Protein AF-A0A7I7UL52-F1 (afdb_monomer_li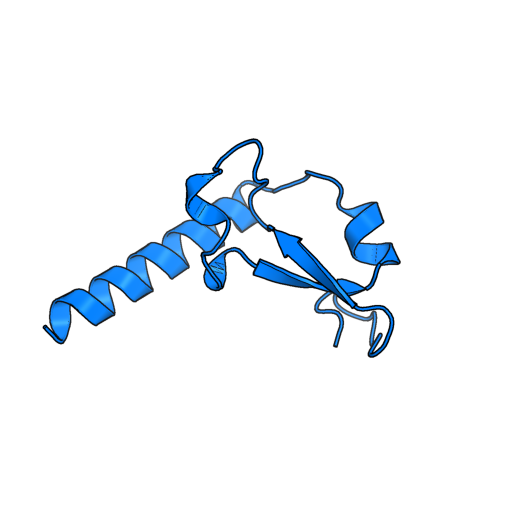te)

Foldseek 3Di:
DAPPPPPPDPPQKDKAQLQDCVRPVVCVPPVLRIDIHHPVVNVVCPNDHDPVSVVSSVVVVVVVVVVVVVVD

Structure (mmCIF, N/CA/C/O backbone):
data_AF-A0A7I7UL52-F1
#
_entry.id   AF-A0A7I7UL52-F1
#
loop_
_atom_site.group_PDB
_atom_site.id
_atom_site.type_symbol
_atom_site.label_atom_id
_atom_site.label_alt_id
_atom_site.label_comp_id
_atom_site.label_asym_id
_atom_site.label_entity_id
_atom_site.label_seq_id
_atom_site.pdbx_PDB_ins_code
_atom_site.Cartn_x
_atom_site.Cartn_y
_atom_site.Cartn_z
_atom_site.occupancy
_atom_site.B_iso_or_equiv
_atom_site.auth_seq_id
_atom_site.auth_comp_id
_atom_site.auth_asym_id
_atom_site.auth_atom_id
_atom_site.pdbx_PDB_model_num
ATOM 1 N N . MET A 1 1 ? -2.889 -2.786 13.363 1.00 90.94 1 MET A N 1
ATOM 2 C CA . MET A 1 1 ? -3.526 -1.497 13.712 1.00 90.94 1 MET A CA 1
ATOM 3 C C . MET A 1 1 ? -3.746 -0.746 12.415 1.00 90.94 1 MET A C 1
ATOM 5 O O . MET A 1 1 ? -2.933 -0.924 11.520 1.00 90.94 1 MET A O 1
ATOM 9 N N . CYS A 1 2 ? -4.819 0.033 12.298 1.00 96.38 2 CYS A N 1
ATOM 10 C CA . CYS A 1 2 ? -5.043 0.906 11.148 1.00 96.38 2 CYS A CA 1
ATOM 11 C C . CYS A 1 2 ? -3.835 1.832 10.940 1.00 96.38 2 CYS A C 1
ATOM 13 O O . CYS A 1 2 ? -3.425 2.518 11.875 1.00 96.38 2 CYS A O 1
ATOM 15 N N . GLU A 1 3 ? -3.295 1.850 9.724 1.00 95.94 3 GLU A N 1
ATOM 16 C CA . GLU A 1 3 ? -2.083 2.593 9.359 1.00 95.94 3 GLU A CA 1
ATOM 17 C C . GLU A 1 3 ? -2.331 4.092 9.148 1.00 95.94 3 GLU A C 1
ATOM 19 O O . GLU A 1 3 ? -1.387 4.878 9.160 1.00 95.94 3 GLU A O 1
ATOM 24 N N . GLN A 1 4 ? -3.597 4.518 9.033 1.00 94.88 4 GLN A N 1
ATOM 25 C CA . GLN A 1 4 ? -3.938 5.939 9.021 1.00 94.88 4 GLN A CA 1
ATOM 26 C C . GLN A 1 4 ? -3.476 6.622 10.316 1.00 94.88 4 GLN A C 1
ATOM 28 O O . GLN A 1 4 ? -3.901 6.257 11.421 1.00 94.88 4 GLN A O 1
ATOM 33 N N . LEU A 1 5 ? -2.647 7.657 10.158 1.00 93.50 5 LEU A N 1
ATOM 34 C CA . LEU A 1 5 ? -2.071 8.418 11.261 1.00 93.50 5 LEU A CA 1
ATOM 35 C C . LEU A 1 5 ? -3.168 8.956 12.194 1.00 93.50 5 LEU A C 1
ATOM 37 O O . LEU A 1 5 ? -4.140 9.565 11.750 1.00 93.50 5 LEU A O 1
ATOM 41 N N . GLY A 1 6 ? -3.011 8.715 13.497 1.00 94.31 6 GLY A N 1
ATOM 42 C CA . GLY A 1 6 ? -3.950 9.170 14.527 1.00 94.31 6 GLY A CA 1
ATOM 43 C C . GLY A 1 6 ? -5.218 8.321 14.693 1.00 94.31 6 GLY A C 1
ATOM 44 O O . GLY A 1 6 ? -6.017 8.622 15.573 1.00 94.31 6 GLY A O 1
ATOM 45 N N . CYS A 1 7 ? -5.420 7.251 13.910 1.00 95.25 7 CYS A N 1
ATOM 46 C CA . CYS A 1 7 ? -6.616 6.412 14.045 1.00 95.25 7 CYS A CA 1
ATOM 47 C C . CYS A 1 7 ? -6.589 5.504 15.282 1.00 95.25 7 CYS A C 1
ATOM 49 O O . CYS A 1 7 ? -7.587 5.406 15.992 1.00 95.25 7 CYS A O 1
ATOM 51 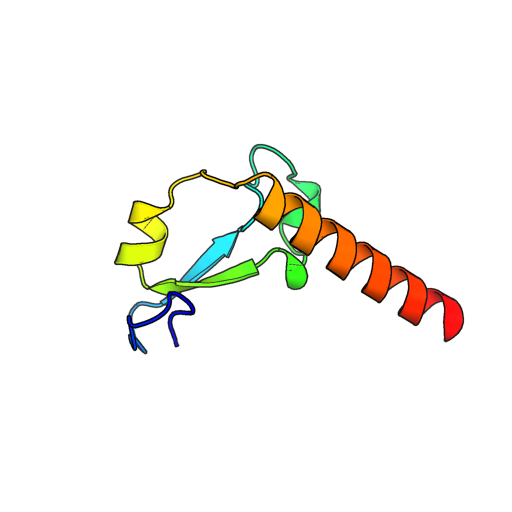N N . GLY A 1 8 ? -5.499 4.759 15.487 1.00 95.19 8 GLY A N 1
ATOM 52 C CA . GLY A 1 8 ? -5.358 3.812 16.602 1.00 95.19 8 GLY A CA 1
ATOM 53 C C . GLY A 1 8 ? -6.286 2.585 16.576 1.00 95.19 8 GLY A C 1
ATOM 54 O O . GLY A 1 8 ? -6.208 1.758 17.479 1.00 95.19 8 GLY A O 1
ATOM 55 N N . ALA A 1 9 ? -7.152 2.421 15.569 1.00 97.06 9 ALA A N 1
ATOM 56 C CA . ALA A 1 9 ? -8.087 1.297 15.520 1.00 97.06 9 ALA A CA 1
ATOM 57 C C . ALA A 1 9 ? -7.356 -0.053 15.421 1.00 97.06 9 ALA A C 1
ATOM 59 O O . ALA A 1 9 ? -6.457 -0.241 14.593 1.00 97.06 9 ALA A O 1
ATOM 60 N N . THR A 1 10 ? -7.767 -1.009 16.250 1.00 97.12 10 THR A N 1
ATOM 61 C CA . THR A 1 10 ? -7.216 -2.375 16.301 1.00 97.12 10 THR A CA 1
ATOM 62 C C . THR A 1 10 ? -8.229 -3.450 15.911 1.00 97.12 10 THR A C 1
ATOM 64 O O . THR A 1 10 ? -7.852 -4.608 15.755 1.00 97.12 10 THR A O 1
ATOM 67 N N . THR A 1 11 ? -9.490 -3.072 15.710 1.00 97.00 11 THR A N 1
ATOM 68 C CA . THR A 1 11 ? -10.604 -3.949 15.337 1.00 97.00 11 THR A CA 1
ATOM 69 C C . THR A 1 11 ? -11.237 -3.484 14.026 1.00 97.00 11 THR A C 1
ATOM 71 O O . THR A 1 11 ? -10.990 -2.363 13.579 1.00 97.00 11 THR A O 1
ATOM 74 N N . ASP A 1 12 ? -12.024 -4.367 13.399 1.00 96.94 12 ASP A N 1
ATOM 75 C CA . ASP A 1 12 ? -12.668 -4.139 12.092 1.00 96.94 12 ASP A CA 1
ATOM 76 C C . ASP A 1 12 ? -11.691 -3.588 11.038 1.00 96.94 12 ASP A C 1
ATOM 78 O O . ASP A 1 12 ? -11.890 -2.539 10.412 1.00 96.94 12 ASP A O 1
ATOM 82 N N . LEU A 1 13 ? -10.568 -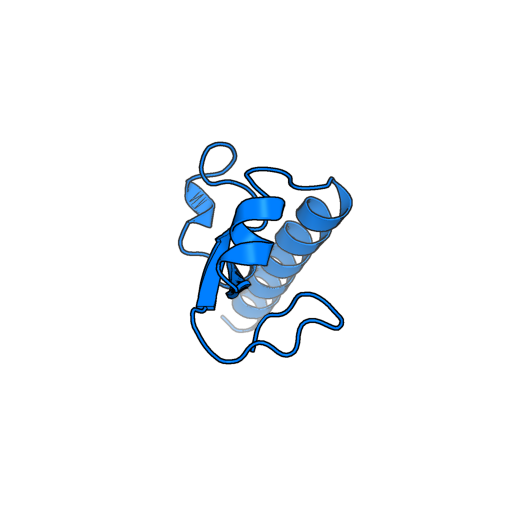4.299 10.920 1.00 97.69 13 LEU A N 1
ATOM 83 C CA . LEU A 1 13 ? -9.503 -3.997 9.981 1.00 97.69 13 LEU A CA 1
ATOM 84 C C . LEU A 1 13 ? -9.772 -4.678 8.639 1.00 97.69 13 LEU A C 1
ATOM 86 O O . LEU A 1 13 ? -10.219 -5.822 8.578 1.00 97.69 13 LEU A O 1
ATOM 90 N N . THR A 1 14 ? -9.449 -3.969 7.571 1.00 96.75 14 THR A N 1
ATOM 91 C CA . THR A 1 14 ? -9.518 -4.410 6.185 1.00 96.75 14 THR A CA 1
ATOM 92 C C . THR A 1 14 ? -8.162 -4.198 5.525 1.00 96.75 14 THR A C 1
ATOM 94 O O . THR A 1 14 ? -7.375 -3.347 5.949 1.00 96.75 14 THR A O 1
ATOM 97 N N . VAL A 1 15 ? -7.891 -4.968 4.476 1.00 95.81 15 VAL A N 1
ATOM 98 C CA . VAL A 1 15 ? -6.738 -4.728 3.605 1.00 95.81 15 VAL A CA 1
ATOM 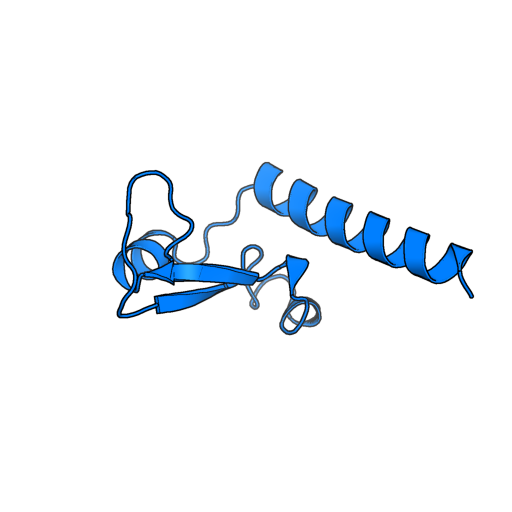99 C C . VAL A 1 15 ? -7.173 -3.785 2.491 1.00 95.81 15 VAL A C 1
ATOM 101 O O . VAL A 1 15 ? -8.202 -4.014 1.861 1.00 95.81 15 VAL A O 1
ATOM 104 N N . ASP A 1 16 ? -6.394 -2.732 2.298 1.00 95.94 16 ASP A N 1
ATOM 105 C CA . ASP A 1 16 ? -6.528 -1.741 1.237 1.00 95.94 16 ASP A CA 1
ATOM 106 C C . ASP A 1 16 ? -5.433 -1.967 0.192 1.00 95.94 16 ASP A C 1
ATOM 108 O O . ASP A 1 16 ? -4.279 -2.226 0.554 1.00 95.94 16 ASP A O 1
ATOM 112 N N . HIS A 1 17 ? -5.787 -1.844 -1.086 1.00 97.31 17 HIS A N 1
ATOM 113 C CA . HIS A 1 17 ? -4.827 -1.821 -2.187 1.00 97.31 17 HIS A CA 1
ATOM 114 C C . HIS A 1 17 ? -4.464 -0.367 -2.473 1.00 97.31 17 HIS A C 1
ATOM 116 O O . HIS A 1 17 ? -5.317 0.420 -2.873 1.00 97.31 17 HIS A O 1
ATOM 122 N N . ILE A 1 18 ? -3.194 -0.008 -2.268 1.00 97.38 18 ILE A N 1
ATOM 123 C CA . ILE A 1 18 ? -2.720 1.371 -2.426 1.00 97.38 18 ILE A CA 1
ATOM 124 C C . ILE A 1 18 ? -2.940 1.832 -3.869 1.00 97.38 18 ILE A C 1
ATOM 126 O O . ILE A 1 18 ? -3.565 2.875 -4.059 1.00 97.38 18 ILE A O 1
ATOM 130 N N . ILE A 1 19 ? -2.467 1.045 -4.843 1.00 97.62 19 ILE A N 1
ATOM 131 C CA . ILE A 1 19 ? -2.816 1.144 -6.265 1.00 97.62 19 ILE A CA 1
ATOM 132 C C . ILE A 1 19 ? -4.053 0.262 -6.514 1.00 97.62 19 ILE A C 1
ATOM 134 O O . ILE A 1 19 ? -3.983 -0.944 -6.232 1.00 97.62 19 ILE A O 1
ATOM 138 N N . PRO A 1 20 ? -5.161 0.810 -7.051 1.00 96.75 20 PRO A N 1
ATOM 139 C CA . PRO A 1 20 ? -6.402 0.073 -7.260 1.00 96.75 20 PRO A CA 1
ATOM 140 C C . PRO A 1 20 ? -6.244 -1.125 -8.197 1.00 96.75 20 PRO A C 1
ATOM 142 O O . PRO A 1 20 ? -5.548 -1.070 -9.212 1.00 96.75 20 PRO A O 1
ATOM 145 N N . LEU A 1 21 ? -6.986 -2.199 -7.916 1.00 95.19 21 LEU A N 1
ATOM 146 C CA . LEU A 1 21 ? -7.006 -3.399 -8.764 1.00 95.19 21 LEU A CA 1
ATOM 147 C C . LEU A 1 21 ? -7.548 -3.139 -10.171 1.00 95.19 21 LEU A C 1
ATOM 149 O O . LEU A 1 21 ? -7.208 -3.865 -11.097 1.00 95.19 21 LEU A O 1
ATOM 153 N N . THR A 1 22 ? -8.403 -2.130 -10.330 1.00 95.19 22 THR A N 1
ATOM 154 C CA . THR A 1 22 ? -8.919 -1.690 -11.632 1.00 95.19 22 THR A CA 1
ATOM 155 C C . THR A 1 22 ? -7.833 -1.079 -12.512 1.00 95.19 22 THR A C 1
ATOM 157 O O . THR A 1 22 ? -7.962 -1.112 -13.732 1.00 95.19 22 THR A O 1
ATOM 160 N N . GLU A 1 23 ? -6.768 -0.549 -11.909 1.00 95.25 23 GLU A N 1
ATOM 161 C CA . GLU A 1 23 ? -5.634 0.042 -12.612 1.00 95.25 23 GLU A CA 1
ATOM 162 C C . GLU A 1 23 ? -4.496 -0.965 -12.824 1.00 95.25 23 GLU A C 1
ATOM 164 O O . GLU A 1 23 ? -3.892 -1.001 -13.894 1.00 95.25 23 GLU A O 1
ATOM 169 N N . SER A 1 24 ? -4.196 -1.794 -11.819 1.00 95.69 24 SER A N 1
ATOM 170 C CA . SER A 1 24 ? -3.088 -2.760 -11.880 1.00 95.69 24 SER A CA 1
ATOM 171 C C . SER A 1 24 ? -3.463 -4.102 -11.235 1.00 95.69 24 SER A C 1
ATOM 173 O O . SER A 1 24 ? -3.054 -4.391 -10.101 1.00 95.69 24 SER A O 1
ATOM 175 N N . PRO A 1 25 ? -4.238 -4.955 -11.934 1.00 96.75 25 PRO A N 1
ATOM 176 C CA . PRO A 1 25 ? -4.656 -6.266 -11.432 1.00 96.75 25 PRO A CA 1
ATOM 177 C C . PRO A 1 25 ? -3.484 -7.176 -11.036 1.00 96.75 25 PRO A C 1
ATOM 179 O O . PRO A 1 25 ? -3.598 -8.003 -10.132 1.00 96.75 25 PRO A O 1
ATOM 182 N N . GLU A 1 26 ? -2.333 -7.025 -11.687 1.00 97.12 26 GLU A N 1
ATOM 183 C CA . GLU A 1 26 ? -1.115 -7.788 -11.422 1.00 97.12 26 GLU A CA 1
ATOM 184 C C . GLU A 1 26 ? -0.525 -7.536 -10.025 1.00 97.12 26 GLU A C 1
ATOM 186 O O . GLU A 1 26 ? 0.256 -8.351 -9.529 1.00 97.12 26 GLU A O 1
ATOM 191 N N . LEU A 1 27 ? -0.912 -6.437 -9.367 1.00 97.06 27 LEU A N 1
ATOM 192 C CA . LEU A 1 27 ? -0.475 -6.086 -8.016 1.00 97.06 27 LEU A CA 1
ATOM 193 C C . LEU A 1 27 ? -1.404 -6.628 -6.920 1.00 97.06 27 LEU A C 1
ATOM 195 O O . LEU A 1 27 ? -1.165 -6.360 -5.742 1.00 97.06 27 LEU A O 1
ATOM 199 N N . ALA A 1 28 ? -2.428 -7.419 -7.264 1.00 96.50 28 ALA A N 1
ATOM 200 C CA . ALA A 1 28 ? -3.436 -7.900 -6.313 1.00 96.50 28 ALA A CA 1
ATOM 201 C C . ALA A 1 28 ? -2.864 -8.653 -5.103 1.00 96.50 28 ALA A C 1
ATOM 203 O O . ALA A 1 28 ? -3.415 -8.585 -4.002 1.00 96.50 28 ALA A O 1
ATOM 204 N N . HIS A 1 29 ? -1.757 -9.364 -5.314 1.00 95.69 29 HIS A N 1
ATOM 205 C CA . HIS A 1 29 ? -1.086 -10.173 -4.298 1.00 95.69 29 HIS A CA 1
ATOM 206 C C . HIS A 1 29 ? 0.286 -9.630 -3.910 1.00 95.69 29 HIS A C 1
ATOM 208 O O . HIS A 1 29 ? 1.057 -10.338 -3.267 1.00 95.69 29 HIS A O 1
ATOM 214 N N . GLU A 1 30 ? 0.621 -8.405 -4.311 1.00 97.62 30 GLU A N 1
ATOM 215 C CA . GLU A 1 30 ? 1.880 -7.775 -3.944 1.00 97.62 30 GLU A CA 1
ATOM 216 C C . GLU A 1 30 ? 1.761 -7.180 -2.535 1.00 97.62 30 GLU A C 1
ATOM 218 O O . GLU A 1 30 ? 1.087 -6.166 -2.376 1.00 97.62 30 GLU A O 1
ATOM 223 N N . PRO A 1 31 ? 2.429 -7.734 -1.499 1.00 97.00 31 PRO A N 1
ATOM 224 C CA . PRO A 1 31 ? 2.266 -7.221 -0.140 1.00 97.00 31 PRO A CA 1
ATOM 225 C C . PRO A 1 31 ? 2.718 -5.767 0.013 1.00 97.00 31 PRO A C 1
ATOM 227 O O . PRO A 1 31 ? 2.250 -5.085 0.911 1.00 97.00 31 PRO A O 1
ATOM 230 N N . LEU A 1 32 ? 3.611 -5.288 -0.862 1.00 98.00 32 LEU A N 1
ATOM 231 C CA . LEU A 1 32 ? 4.039 -3.887 -0.886 1.00 98.00 32 LEU A CA 1
ATOM 232 C C . LEU A 1 32 ? 2.986 -2.928 -1.468 1.00 98.00 32 LEU A C 1
ATOM 234 O O . LEU A 1 32 ? 3.127 -1.724 -1.294 1.00 98.00 32 LEU A O 1
ATOM 238 N N . ASN A 1 33 ? 1.955 -3.443 -2.145 1.00 98.25 33 ASN A N 1
ATOM 239 C CA . ASN A 1 33 ? 0.791 -2.678 -2.595 1.00 98.25 33 ASN A CA 1
ATOM 240 C C . ASN A 1 33 ? -0.374 -2.747 -1.589 1.00 98.25 33 ASN A C 1
ATOM 242 O O . ASN A 1 33 ? -1.430 -2.171 -1.826 1.00 98.25 33 ASN A O 1
ATOM 246 N N . CYS A 1 34 ? -0.213 -3.466 -0.478 1.00 97.38 34 CYS A N 1
ATOM 247 C CA . CYS A 1 34 ? -1.261 -3.657 0.514 1.00 97.38 34 CYS A CA 1
ATOM 248 C C . CYS A 1 34 ? -0.946 -2.873 1.788 1.00 97.38 34 CYS A C 1
ATOM 250 O O . CYS A 1 34 ? 0.196 -2.855 2.245 1.00 97.38 34 CYS A O 1
ATOM 252 N N . ARG A 1 35 ? -1.977 -2.305 2.413 1.00 95.62 35 ARG A N 1
ATOM 253 C CA . ARG A 1 35 ? -1.895 -1.727 3.762 1.00 95.62 35 ARG A CA 1
ATOM 254 C C . ARG A 1 35 ? -3.117 -2.080 4.595 1.00 95.62 35 ARG A C 1
ATOM 256 O O . ARG A 1 35 ? -4.167 -2.429 4.060 1.00 95.62 35 ARG A O 1
ATOM 263 N N . VAL A 1 36 ? -2.993 -1.998 5.914 1.00 97.06 36 VAL A N 1
ATOM 264 C CA . VAL A 1 36 ? -4.081 -2.311 6.844 1.00 97.06 36 VAL A CA 1
ATOM 265 C C . VAL A 1 36 ? -4.778 -1.032 7.294 1.00 97.06 36 VAL A C 1
ATOM 267 O O . VAL A 1 36 ? -4.190 -0.195 7.975 1.00 97.06 36 VAL A O 1
ATOM 270 N N . LEU A 1 37 ? -6.068 -0.903 6.998 1.00 97.31 37 LEU A N 1
ATOM 271 C CA . LEU A 1 37 ? -6.909 0.212 7.443 1.00 97.31 37 LEU A CA 1
ATOM 272 C C . LEU A 1 37 ? -8.100 -0.298 8.250 1.00 97.31 37 LEU A C 1
ATOM 274 O O . LEU A 1 37 ? -8.463 -1.462 8.161 1.00 97.31 37 LEU A O 1
ATOM 278 N N . CYS A 1 38 ? -8.734 0.555 9.054 1.00 97.81 38 CYS A N 1
ATOM 279 C CA . CYS A 1 38 ? -10.070 0.235 9.555 1.00 97.81 38 CYS A CA 1
ATOM 280 C C . CYS A 1 38 ? -11.106 0.445 8.447 1.00 97.81 38 CYS A C 1
ATOM 282 O O . CYS A 1 38 ? -10.893 1.253 7.537 1.00 97.81 38 CYS A O 1
ATOM 284 N N . ARG A 1 39 ? -12.266 -0.209 8.564 1.00 96.50 39 ARG A N 1
ATOM 285 C CA . ARG A 1 39 ? -13.355 -0.103 7.579 1.00 96.50 39 ARG A CA 1
ATOM 286 C C . ARG A 1 39 ? -13.722 1.341 7.220 1.00 96.50 39 ARG A C 1
ATOM 288 O O . ARG A 1 39 ? -13.949 1.633 6.051 1.00 96.50 39 ARG A O 1
ATOM 295 N N . ARG A 1 40 ? -13.739 2.254 8.201 1.00 96.62 40 ARG A N 1
ATOM 296 C CA . ARG A 1 40 ? -14.023 3.686 7.984 1.00 96.62 40 ARG A CA 1
ATOM 297 C C . ARG A 1 40 ? -12.987 4.350 7.076 1.00 96.62 40 ARG A C 1
ATOM 299 O O . ARG A 1 40 ? -13.373 5.011 6.121 1.00 96.62 40 ARG A O 1
ATOM 306 N N . HIS A 1 41 ? -11.697 4.206 7.379 1.00 96.44 41 HIS A N 1
ATOM 307 C CA . HIS A 1 41 ? -10.642 4.839 6.581 1.00 96.44 41 HIS A CA 1
ATOM 308 C C . HIS A 1 41 ? -10.530 4.212 5.196 1.00 96.44 41 HIS A C 1
ATOM 310 O O . HIS A 1 41 ? -10.366 4.940 4.223 1.00 96.44 41 HIS A O 1
ATOM 316 N N . ASN A 1 42 ? -10.713 2.893 5.103 1.00 95.94 42 ASN A N 1
ATOM 317 C CA . ASN A 1 42 ? -10.775 2.209 3.819 1.00 95.94 42 ASN A CA 1
ATOM 318 C C . ASN A 1 42 ? -11.922 2.754 2.951 1.00 95.94 42 ASN A C 1
ATOM 320 O O . ASN A 1 42 ? -11.721 3.138 1.805 1.00 95.94 42 ASN A O 1
ATOM 324 N N . ALA A 1 43 ? -13.119 2.896 3.530 1.00 94.75 43 ALA A N 1
ATOM 325 C CA . ALA A 1 43 ? -14.264 3.471 2.831 1.00 94.75 43 ALA A CA 1
ATOM 326 C C . ALA A 1 43 ? -14.067 4.950 2.456 1.00 94.75 43 ALA A C 1
ATOM 328 O O . ALA A 1 43 ? -14.593 5.386 1.442 1.00 94.75 43 ALA A O 1
ATOM 329 N N . MET A 1 44 ? -13.326 5.741 3.235 1.00 94.44 44 MET A N 1
ATOM 330 C CA . MET A 1 44 ? -13.041 7.137 2.874 1.00 94.44 44 MET A CA 1
ATOM 331 C C . MET A 1 44 ? -12.072 7.259 1.695 1.00 94.44 44 MET A C 1
ATOM 333 O O . MET A 1 44 ? -12.170 8.221 0.940 1.00 94.44 44 MET A O 1
ATOM 337 N N . ARG A 1 45 ? -11.137 6.315 1.548 1.00 92.25 45 ARG A N 1
ATOM 338 C CA . ARG A 1 45 ? -10.136 6.341 0.478 1.0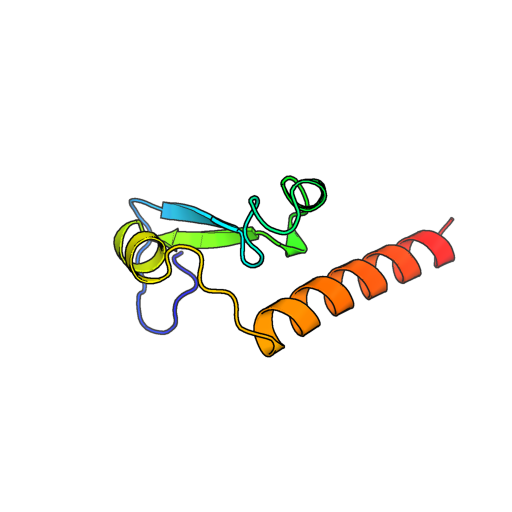0 92.25 45 ARG A CA 1
ATOM 339 C C . ARG A 1 45 ? -10.724 5.990 -0.889 1.00 92.25 45 ARG A C 1
ATOM 341 O O . ARG A 1 45 ? -10.272 6.550 -1.879 1.00 92.25 45 ARG A O 1
ATOM 348 N N . GLN A 1 46 ? -11.720 5.100 -0.935 1.00 89.81 46 GLN A N 1
ATOM 349 C CA . GLN A 1 46 ? -12.267 4.577 -2.195 1.00 89.81 46 GLN A CA 1
ATOM 350 C C . GLN A 1 46 ? -11.133 4.023 -3.084 1.00 89.81 46 GLN A C 1
ATOM 352 O O . GLN A 1 46 ? -10.281 3.288 -2.592 1.00 89.81 46 GLN A O 1
ATOM 357 N N . ASP A 1 47 ? -11.110 4.374 -4.365 1.00 89.25 47 ASP A N 1
ATOM 358 C CA . ASP A 1 47 ? -10.087 4.015 -5.347 1.00 89.25 47 ASP A CA 1
ATOM 359 C C . ASP A 1 47 ? -9.044 5.129 -5.561 1.00 89.25 47 ASP A C 1
ATOM 361 O O . ASP A 1 47 ? -8.294 5.114 -6.537 1.00 89.25 47 ASP A O 1
ATOM 365 N N . HIS A 1 48 ? -8.956 6.102 -4.648 1.00 93.19 48 HIS A N 1
ATOM 366 C CA . HIS A 1 48 ? -8.008 7.202 -4.777 1.00 93.19 48 HIS A CA 1
ATOM 367 C C . HIS A 1 48 ? -6.580 6.765 -4.435 1.00 93.19 48 HIS A C 1
ATOM 369 O O . HIS A 1 48 ? -6.262 6.470 -3.281 1.00 93.19 48 HIS A O 1
ATOM 375 N N . CYS A 1 49 ? -5.704 6.813 -5.437 1.00 95.62 49 CYS A N 1
ATOM 376 C CA . CYS A 1 49 ? -4.259 6.651 -5.313 1.00 95.62 49 CYS A CA 1
ATOM 377 C C . CYS A 1 49 ? -3.570 7.909 -5.841 1.00 95.62 49 CYS A C 1
ATOM 379 O O . CYS A 1 49 ? -3.830 8.315 -6.976 1.00 95.62 49 CYS A O 1
ATOM 381 N N . THR A 1 50 ? -2.728 8.541 -5.020 1.00 95.88 50 THR A N 1
ATOM 382 C CA . THR A 1 50 ? -1.931 9.687 -5.481 1.00 95.88 50 THR A CA 1
ATOM 383 C C . THR A 1 50 ? -0.713 9.222 -6.273 1.00 95.88 50 THR A C 1
ATOM 385 O O . THR A 1 50 ? -0.263 8.080 -6.139 1.00 95.88 50 THR A O 1
ATOM 388 N N . ASP A 1 51 ? -0.144 10.113 -7.082 1.00 96.94 51 ASP A N 1
ATOM 389 C CA . ASP A 1 51 ? 1.066 9.804 -7.845 1.00 96.94 51 ASP A CA 1
ATOM 390 C C . ASP A 1 51 ? 2.257 9.506 -6.923 1.00 96.94 51 ASP A C 1
ATOM 392 O O . ASP A 1 51 ? 3.048 8.609 -7.209 1.00 96.94 51 ASP A O 1
ATOM 396 N N . GLU A 1 52 ? 2.344 10.171 -5.767 1.00 97.31 52 GLU A N 1
ATOM 397 C CA . GLU A 1 52 ? 3.380 9.900 -4.767 1.00 97.31 52 GLU A CA 1
ATOM 398 C C . GLU A 1 52 ? 3.218 8.512 -4.136 1.00 97.31 52 GLU A C 1
ATOM 400 O O . GLU A 1 52 ? 4.200 7.791 -3.950 1.00 97.31 52 GLU A O 1
ATOM 405 N N . GLU A 1 53 ? 1.983 8.107 -3.816 1.00 96.88 53 GLU A N 1
ATOM 406 C CA . GLU A 1 53 ? 1.703 6.762 -3.305 1.00 96.88 53 GLU A CA 1
ATOM 407 C C . GLU A 1 53 ? 2.072 5.697 -4.344 1.00 96.88 53 GLU A C 1
ATOM 409 O O . GLU A 1 53 ? 2.709 4.691 -4.016 1.00 96.88 53 GLU A O 1
ATOM 414 N N . ARG A 1 54 ? 1.720 5.943 -5.608 1.00 97.75 54 ARG A N 1
ATOM 415 C CA . ARG A 1 54 ? 2.047 5.070 -6.734 1.00 97.75 54 ARG A CA 1
ATOM 416 C C . ARG A 1 54 ? 3.553 4.921 -6.910 1.00 97.75 54 ARG A C 1
ATOM 418 O O . ARG A 1 54 ? 4.053 3.796 -6.982 1.00 97.75 54 ARG A O 1
ATOM 425 N N . GLU A 1 55 ? 4.281 6.032 -6.956 1.00 98.12 55 GLU A N 1
ATOM 426 C CA . GLU A 1 55 ? 5.736 6.030 -7.093 1.00 98.12 55 GLU A CA 1
ATOM 427 C C . GLU A 1 55 ? 6.391 5.261 -5.939 1.00 98.12 55 GLU A C 1
ATOM 429 O O . GLU A 1 55 ? 7.234 4.390 -6.176 1.00 98.12 55 GLU A O 1
ATOM 434 N N . ALA A 1 56 ? 5.950 5.501 -4.701 1.00 98.00 56 ALA A N 1
ATOM 435 C CA . ALA A 1 56 ? 6.475 4.823 -3.521 1.00 98.00 56 ALA A CA 1
ATOM 436 C C . ALA A 1 56 ? 6.290 3.295 -3.589 1.00 98.00 56 ALA A C 1
ATOM 438 O O . ALA A 1 56 ? 7.236 2.545 -3.320 1.00 98.00 56 ALA A O 1
ATOM 439 N N . VAL A 1 57 ? 5.104 2.820 -3.991 1.00 98.12 57 VAL A N 1
ATOM 440 C CA . VAL A 1 57 ? 4.816 1.384 -4.148 1.00 98.12 57 VAL A CA 1
ATOM 441 C C . VAL A 1 57 ? 5.704 0.765 -5.226 1.00 98.12 57 VAL A C 1
ATOM 443 O O . VAL A 1 57 ? 6.385 -0.237 -4.980 1.00 98.12 57 VAL A O 1
ATOM 446 N N . LEU A 1 58 ? 5.749 1.369 -6.415 1.00 98.19 58 LEU A N 1
ATOM 447 C CA . LEU A 1 58 ? 6.518 0.838 -7.542 1.00 98.19 58 LEU A CA 1
ATOM 448 C C . LEU A 1 58 ? 8.023 0.817 -7.244 1.00 98.19 58 LEU A C 1
ATOM 450 O O . LEU A 1 58 ? 8.692 -0.190 -7.508 1.00 98.19 58 LEU A O 1
ATOM 454 N N . ALA A 1 59 ? 8.547 1.875 -6.621 1.00 98.38 59 ALA A N 1
ATOM 455 C CA . ALA A 1 59 ? 9.939 1.948 -6.193 1.00 98.38 59 ALA A CA 1
ATOM 456 C C . ALA A 1 59 ? 10.274 0.860 -5.159 1.00 98.38 59 ALA A C 1
ATOM 458 O O . ALA A 1 59 ? 11.293 0.172 -5.286 1.00 98.38 59 ALA A O 1
ATOM 459 N N . ALA A 1 60 ? 9.404 0.635 -4.168 1.00 98.25 60 ALA A N 1
ATOM 460 C CA . ALA A 1 60 ? 9.596 -0.408 -3.162 1.00 98.25 60 ALA A CA 1
ATOM 461 C C . ALA A 1 60 ? 9.613 -1.816 -3.783 1.00 98.25 60 ALA A C 1
ATOM 463 O O . ALA A 1 60 ? 10.473 -2.644 -3.445 1.00 98.25 60 ALA A O 1
ATOM 464 N N . ILE A 1 61 ? 8.704 -2.089 -4.725 1.00 98.12 61 ILE A N 1
ATOM 465 C CA . ILE A 1 61 ? 8.639 -3.363 -5.454 1.00 98.12 61 ILE A CA 1
ATOM 466 C C . ILE A 1 61 ? 9.912 -3.573 -6.275 1.00 98.12 61 ILE A C 1
ATOM 468 O O . ILE A 1 61 ? 10.525 -4.645 -6.195 1.00 98.12 61 ILE A O 1
ATOM 472 N N . ALA A 1 62 ? 10.336 -2.559 -7.034 1.00 98.00 62 ALA A N 1
ATOM 473 C CA . ALA A 1 62 ? 11.549 -2.605 -7.843 1.00 98.00 62 ALA A CA 1
ATOM 474 C C . ALA A 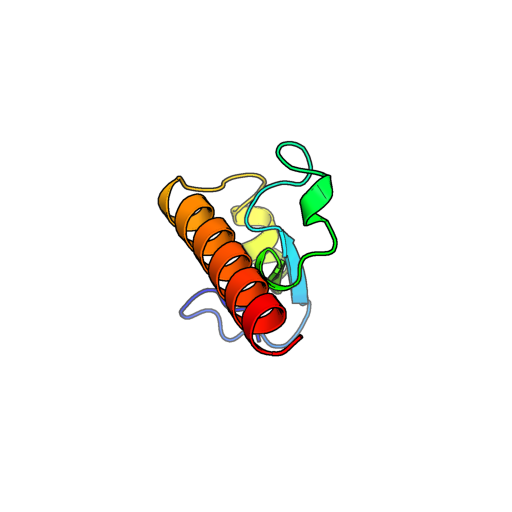1 62 ? 12.791 -2.862 -6.975 1.00 98.00 62 ALA A C 1
ATOM 476 O O . ALA A 1 62 ? 13.569 -3.776 -7.260 1.00 98.00 62 ALA A O 1
ATOM 477 N N . ALA A 1 63 ? 12.933 -2.145 -5.856 1.00 98.06 63 ALA A N 1
ATOM 478 C CA . ALA A 1 63 ? 14.031 -2.339 -4.914 1.00 98.06 63 ALA A CA 1
ATOM 479 C C . ALA A 1 63 ? 14.043 -3.759 -4.322 1.00 98.06 63 ALA A C 1
ATOM 481 O O . ALA A 1 63 ? 15.100 -4.389 -4.228 1.00 98.06 63 ALA A O 1
ATOM 482 N N . ARG A 1 64 ? 12.876 -4.314 -3.961 1.00 97.56 64 ARG A N 1
ATOM 483 C CA . ARG A 1 64 ? 12.779 -5.698 -3.470 1.00 97.56 64 ARG A CA 1
ATOM 484 C C . ARG A 1 64 ? 13.187 -6.710 -4.542 1.00 97.56 64 ARG A C 1
ATOM 486 O O . ARG A 1 64 ? 13.918 -7.649 -4.223 1.00 97.56 64 ARG A O 1
ATOM 493 N N . LYS A 1 65 ? 12.739 -6.530 -5.790 1.00 96.19 65 LYS A N 1
ATOM 494 C CA . LYS A 1 65 ? 13.118 -7.389 -6.927 1.00 96.19 65 LYS A CA 1
ATOM 495 C C . LYS A 1 65 ? 14.630 -7.342 -7.173 1.00 96.19 65 LYS A C 1
ATOM 497 O O . LYS A 1 65 ? 15.255 -8.396 -7.246 1.00 96.19 65 LYS A O 1
ATOM 502 N N . ALA A 1 66 ? 15.227 -6.150 -7.185 1.00 96.81 66 ALA A N 1
ATOM 503 C CA . ALA A 1 66 ? 16.669 -5.970 -7.355 1.00 96.81 66 ALA A CA 1
ATOM 504 C C . ALA A 1 66 ? 17.485 -6.653 -6.243 1.00 96.81 66 ALA A C 1
ATOM 506 O O . ALA A 1 66 ? 18.480 -7.317 -6.527 1.00 96.81 66 ALA A O 1
ATOM 507 N N . ARG A 1 67 ? 17.050 -6.550 -4.977 1.00 96.56 67 ARG A N 1
ATOM 508 C CA . ARG A 1 67 ? 17.698 -7.260 -3.860 1.00 96.56 67 ARG A CA 1
ATOM 509 C C . ARG A 1 67 ? 17.650 -8.776 -4.035 1.00 96.56 67 ARG A C 1
ATOM 511 O O . ARG A 1 67 ? 18.664 -9.423 -3.817 1.00 96.56 67 ARG A O 1
ATOM 518 N N . ARG A 1 68 ? 16.506 -9.337 -4.445 1.00 95.25 68 ARG A N 1
ATOM 519 C CA . ARG A 1 68 ? 16.369 -10.785 -4.688 1.00 95.25 68 ARG A CA 1
ATOM 520 C C . ARG A 1 68 ? 17.264 -11.261 -5.831 1.00 95.25 68 ARG A C 1
ATOM 522 O O . ARG A 1 68 ? 17.916 -12.280 -5.677 1.00 95.25 68 ARG A O 1
ATOM 529 N N . ALA A 1 69 ? 17.339 -10.502 -6.923 1.00 95.00 69 ALA A N 1
ATOM 530 C CA . ALA A 1 69 ? 18.183 -10.840 -8.068 1.00 95.00 69 ALA A CA 1
ATOM 531 C C . ALA A 1 69 ? 19.686 -10.828 -7.741 1.00 95.00 69 ALA A C 1
ATOM 533 O O . ALA A 1 69 ? 20.434 -11.597 -8.317 1.00 95.00 69 ALA A O 1
ATOM 534 N N . ARG A 1 70 ? 20.134 -9.976 -6.810 1.00 94.25 70 ARG A N 1
ATOM 535 C CA . ARG A 1 70 ? 21.539 -9.933 -6.359 1.00 94.25 70 ARG A CA 1
ATOM 536 C C . ARG A 1 70 ? 21.941 -11.093 -5.445 1.00 94.25 70 ARG A C 1
ATOM 538 O O . ARG A 1 70 ? 23.128 -11.267 -5.203 1.00 94.25 70 ARG A O 1
ATOM 545 N N . MET A 1 71 ? 20.968 -11.792 -4.865 1.00 87.25 71 MET A N 1
ATOM 546 C CA . MET A 1 71 ? 21.186 -12.907 -3.933 1.00 87.25 71 MET A CA 1
ATOM 547 C C . MET A 1 71 ? 20.986 -14.274 -4.602 1.00 87.25 71 MET A C 1
ATOM 549 O O . MET A 1 71 ? 21.159 -15.293 -3.937 1.00 87.25 71 MET A O 1
ATOM 553 N N . ALA A 1 72 ? 20.563 -14.281 -5.867 1.00 70.62 72 ALA A N 1
ATOM 554 C CA . ALA A 1 72 ? 20.381 -15.461 -6.704 1.00 70.62 72 ALA A CA 1
ATOM 555 C C . ALA A 1 72 ? 21.611 -15.648 -7.598 1.00 70.62 72 ALA A C 1
ATOM 557 O O . ALA A 1 72 ? 21.966 -16.821 -7.837 1.00 70.62 72 ALA A O 1
#

Secondary structure (DSSP, 8-state):
---STT----SSEEEEESS-TTT-GGGTT-GGGEEEEEHHHHHHHTT---HHHHHHHHHHHHHHHHHHHHT-

InterPro domains:
  IPR002711 HNH endonuclease [PF01844] (6-40)

Organism: Mycolicibacterium pulveris (NCBI:txid36813)

Sequence (72 aa):
MCEQLGCGATTDLTVDHIIPLTESPELAHEPLNCRVLCRRHNAMRQDHCTDEEREAVLAAIAARKARRARMA

pLDDT: mean 95.73, std 3.65, range [70.62, 98.38]

Radius of gyration: 13.62 Å; chains: 1; bounding box: 36×25×29 Å